Protein AF-A0A2S6YM17-F1 (afdb_monomer_lite)

Sequence (141 aa):
MHEAKIDIKIADDLYQQSFAQAQRALAEITAENESGTPNQARLASLCQSFEHHREQYASHSEERNDGWARYNSNHQHFARAVLEEVKKLGQAQINLTCAIRTEAGMDTDASELRRRLEENFKRASHAIDETLRKFIPPNEG

Foldseek 3Di:
DVVLVVQLVVLVVQLVVLVVQLVVLVVVLVVQVVVVPHDPVVNVVSVVSNVVSVVRNVVSVVSNVVSLVVVLVVVLVVLVVVLVVVLVVQLVVLVVVCVVCVVVVHDDDSVVSNVVSVVVSVVSVVVSVVVSVVSDPPPPD

Organism: NCBI:txid56448

Structure (mmCIF, N/CA/C/O backbone):
data_AF-A0A2S6YM17-F1
#
_entry.id   AF-A0A2S6YM17-F1
#
loop_
_atom_site.group_PDB
_atom_site.id
_atom_site.type_symbol
_atom_site.label_atom_id
_atom_site.label_alt_id
_atom_site.label_comp_id
_atom_site.label_asym_id
_atom_site.label_entity_id
_atom_site.label_seq_id
_atom_site.pdbx_PDB_ins_code
_atom_site.Cartn_x
_atom_site.Cartn_y
_atom_site.Cartn_z
_atom_site.occupancy
_atom_site.B_iso_or_equiv
_atom_site.auth_seq_id
_atom_site.auth_comp_id
_atom_site.auth_asym_id
_atom_site.auth_atom_id
_atom_site.pdbx_PDB_model_num
ATOM 1 N N . MET A 1 1 ? -2.710 -7.498 -6.357 1.00 75.56 1 MET A N 1
ATOM 2 C CA . MET A 1 1 ? -2.857 -6.043 -6.074 1.00 75.56 1 MET A CA 1
ATOM 3 C C . MET A 1 1 ? -4.313 -5.603 -5.964 1.00 75.56 1 MET A C 1
ATOM 5 O O . MET A 1 1 ? -4.620 -4.896 -5.017 1.00 75.56 1 MET A O 1
ATOM 9 N N . HIS A 1 2 ? -5.194 -5.978 -6.902 1.00 80.19 2 HIS A N 1
ATOM 10 C CA . HIS A 1 2 ? -6.616 -5.610 -6.827 1.00 80.19 2 HIS A CA 1
ATOM 11 C C . HIS A 1 2 ? -7.336 -6.309 -5.661 1.00 80.19 2 HIS A C 1
ATOM 13 O O . HIS A 1 2 ? -8.049 -5.654 -4.915 1.00 80.19 2 HIS A O 1
ATOM 19 N N . GLU A 1 3 ? -7.040 -7.592 -5.438 1.00 84.88 3 GLU A N 1
ATOM 20 C CA . GLU A 1 3 ? -7.537 -8.384 -4.299 1.00 84.88 3 GLU A CA 1
ATOM 21 C C . GLU A 1 3 ? -7.206 -7.731 -2.952 1.00 84.88 3 GLU A C 1
ATOM 23 O O . GLU A 1 3 ? -8.109 -7.421 -2.193 1.00 84.88 3 GLU A O 1
ATOM 28 N N . ALA A 1 4 ? -5.941 -7.363 -2.718 1.00 87.88 4 ALA A N 1
ATOM 29 C CA . ALA A 1 4 ? -5.550 -6.680 -1.482 1.00 87.88 4 ALA A CA 1
ATOM 30 C C . ALA A 1 4 ? -6.326 -5.368 -1.239 1.00 87.88 4 ALA A C 1
ATOM 32 O O . ALA A 1 4 ? -6.615 -5.043 -0.096 1.00 87.88 4 ALA A O 1
ATOM 33 N N . LYS A 1 5 ? -6.702 -4.618 -2.288 1.00 90.38 5 LYS A N 1
ATOM 34 C CA . LYS A 1 5 ? -7.554 -3.423 -2.129 1.00 90.38 5 LYS A CA 1
ATOM 35 C C . LYS A 1 5 ? -8.988 -3.771 -1.739 1.00 90.38 5 LYS A C 1
ATOM 37 O O . LYS A 1 5 ? -9.605 -3.002 -1.009 1.00 90.38 5 LYS A O 1
ATOM 42 N N . ILE A 1 6 ? -9.515 -4.880 -2.254 1.00 93.62 6 ILE A N 1
ATOM 43 C CA . ILE A 1 6 ? -10.837 -5.384 -1.879 1.00 93.62 6 ILE A CA 1
ATOM 44 C C . ILE A 1 6 ? -10.808 -5.788 -0.404 1.00 93.62 6 ILE A C 1
ATOM 46 O O . ILE A 1 6 ? -11.642 -5.305 0.352 1.00 93.62 6 ILE A O 1
ATOM 50 N N . ASP A 1 7 ? -9.802 -6.557 0.016 1.00 92.12 7 ASP A N 1
ATOM 51 C CA . ASP A 1 7 ? -9.648 -6.997 1.407 1.00 92.12 7 ASP A CA 1
ATOM 52 C C . ASP A 1 7 ? -9.499 -5.811 2.370 1.00 92.12 7 ASP A C 1
ATOM 54 O O . ASP A 1 7 ? -10.191 -5.749 3.381 1.00 92.12 7 ASP A O 1
ATOM 58 N N . ILE A 1 8 ? -8.657 -4.824 2.027 1.00 92.12 8 ILE A N 1
ATOM 59 C CA . ILE A 1 8 ? -8.510 -3.576 2.798 1.00 92.12 8 ILE A CA 1
ATOM 60 C C . ILE A 1 8 ? -9.858 -2.873 2.948 1.00 92.12 8 ILE A C 1
ATOM 62 O O . ILE A 1 8 ? -10.189 -2.412 4.035 1.00 92.12 8 ILE A O 1
ATOM 66 N N . LYS A 1 9 ? -10.625 -2.765 1.857 1.00 95.56 9 LYS A N 1
ATOM 67 C CA . LYS A 1 9 ? -11.921 -2.088 1.878 1.00 95.56 9 LYS A CA 1
ATOM 68 C C . LYS A 1 9 ? -12.928 -2.839 2.746 1.00 95.56 9 LYS A C 1
ATOM 70 O O . LYS A 1 9 ? -13.630 -2.205 3.519 1.00 95.56 9 LYS A O 1
ATOM 75 N N . ILE A 1 10 ? -12.977 -4.165 2.637 1.00 96.12 10 ILE A N 1
ATOM 76 C CA . ILE A 1 10 ? -13.846 -5.001 3.471 1.00 96.12 10 ILE A CA 1
ATOM 77 C C . ILE A 1 10 ? -13.492 -4.809 4.950 1.00 96.12 10 ILE A C 1
ATOM 79 O O . ILE A 1 10 ? -14.383 -4.540 5.751 1.00 96.12 10 ILE A O 1
ATOM 83 N N . ALA A 1 11 ? -12.206 -4.883 5.302 1.00 94.88 11 ALA A N 1
ATOM 84 C CA . ALA A 1 11 ? -11.745 -4.674 6.672 1.00 94.88 11 ALA A CA 1
ATOM 85 C C . ALA A 1 11 ? -12.079 -3.262 7.183 1.00 94.88 11 ALA A C 1
ATOM 87 O O . ALA A 1 11 ? -12.512 -3.103 8.320 1.00 94.88 11 ALA A O 1
ATOM 88 N N . ASP A 1 12 ? -11.944 -2.232 6.344 1.00 96.75 12 ASP A N 1
ATOM 89 C CA . ASP A 1 12 ? -12.307 -0.863 6.718 1.00 96.75 12 ASP A CA 1
ATOM 90 C C . ASP A 1 12 ? -13.824 -0.695 6.918 1.00 96.75 12 ASP A C 1
ATOM 92 O O . ASP A 1 12 ? -14.250 -0.143 7.931 1.00 96.75 12 ASP A O 1
ATOM 96 N N . ASP A 1 13 ? -14.654 -1.245 6.027 1.00 97.81 13 ASP A N 1
ATOM 97 C CA . ASP A 1 13 ? -16.115 -1.213 6.161 1.00 97.81 13 ASP A CA 1
ATOM 98 C C . ASP A 1 13 ? -16.568 -1.926 7.454 1.00 97.81 13 ASP A C 1
ATOM 100 O O . ASP A 1 13 ? -17.421 -1.414 8.188 1.00 97.81 13 ASP A O 1
ATOM 104 N N . LEU A 1 14 ? -15.974 -3.082 7.772 1.00 97.12 14 LEU A N 1
ATOM 105 C CA . LEU A 1 14 ? -16.250 -3.837 9.000 1.00 97.12 14 LEU A CA 1
ATOM 106 C C . LEU A 1 14 ? -15.743 -3.119 10.259 1.00 97.12 14 LEU A C 1
ATOM 108 O O . LEU A 1 14 ? -16.434 -3.108 11.284 1.00 97.12 14 LEU A O 1
ATOM 112 N N . TYR A 1 15 ? -14.579 -2.468 10.179 1.00 97.62 15 TYR A N 1
ATOM 113 C CA . TYR A 1 15 ? -14.057 -1.603 11.235 1.00 97.62 15 TYR A CA 1
ATOM 114 C C . TYR A 1 15 ? -15.049 -0.484 11.558 1.00 97.62 15 TYR A C 1
ATOM 116 O O . TYR A 1 15 ? -15.437 -0.328 12.716 1.00 97.62 15 TYR A O 1
ATOM 124 N N . GLN A 1 16 ? -15.503 0.262 10.544 1.00 97.44 16 GLN A N 1
ATOM 125 C CA . GLN A 1 16 ? -16.428 1.384 10.736 1.00 97.44 16 GLN A CA 1
ATOM 126 C C . GLN A 1 16 ? -17.753 0.921 11.347 1.00 97.44 16 GLN A C 1
ATOM 128 O O . GLN A 1 16 ? -18.285 1.569 12.251 1.00 97.44 16 GLN A O 1
ATOM 133 N N . GLN A 1 17 ? -18.273 -0.222 10.893 1.00 97.94 17 GLN A N 1
ATOM 134 C CA . GLN A 1 17 ? -19.494 -0.805 11.446 1.00 97.94 17 GLN A CA 1
ATOM 135 C C . GLN A 1 17 ? -19.322 -1.174 12.922 1.00 97.94 17 GLN A C 1
ATOM 137 O O . GLN A 1 17 ? -20.112 -0.729 13.756 1.00 97.94 17 GLN A O 1
ATOM 142 N N . SER A 1 18 ? -18.283 -1.938 13.263 1.00 96.56 18 SER A N 1
ATOM 143 C CA . SER A 1 18 ? -18.031 -2.382 14.640 1.00 96.56 18 SER A CA 1
ATOM 144 C C . SER A 1 18 ? -17.715 -1.213 15.575 1.00 96.56 18 SER A C 1
ATOM 146 O O . SER A 1 18 ? -18.225 -1.159 16.693 1.00 96.56 18 SER A O 1
ATOM 148 N N . PHE A 1 19 ? -16.961 -0.221 15.103 1.00 97.38 19 PHE A N 1
ATOM 149 C CA . PHE A 1 19 ? -16.681 1.003 15.847 1.00 97.38 19 PHE A CA 1
ATOM 150 C C . PHE A 1 19 ? -17.958 1.801 16.142 1.00 97.38 19 PHE A C 1
ATOM 152 O O . PHE A 1 19 ? -18.184 2.206 17.283 1.00 97.38 19 PHE A O 1
ATOM 159 N N . ALA A 1 20 ? -18.844 1.963 15.154 1.00 98.00 20 ALA A N 1
ATOM 160 C CA . ALA A 1 20 ? -20.123 2.639 15.353 1.00 98.00 20 ALA A CA 1
ATOM 161 C C . ALA A 1 20 ? -21.017 1.907 16.371 1.00 98.00 20 ALA A C 1
ATOM 163 O O . ALA A 1 20 ? -21.683 2.556 17.179 1.00 98.00 20 ALA A O 1
ATOM 164 N N . GLN A 1 21 ? -21.029 0.569 16.374 1.00 97.56 21 GLN A N 1
ATOM 165 C CA . GLN A 1 21 ? -21.782 -0.195 17.377 1.00 97.56 21 GLN A CA 1
ATOM 166 C C . GLN A 1 21 ? -21.167 -0.080 18.776 1.00 97.56 21 GLN A C 1
ATOM 168 O O . GLN A 1 21 ? -21.904 0.099 19.744 1.00 97.56 21 GLN A O 1
ATOM 173 N N . ALA A 1 22 ? -19.836 -0.101 18.894 1.00 97.56 22 ALA A N 1
ATOM 174 C CA . ALA A 1 22 ? -19.159 0.132 20.168 1.00 97.56 22 ALA A CA 1
ATOM 175 C C . ALA A 1 22 ? -19.488 1.524 20.736 1.00 97.56 22 ALA A C 1
ATOM 177 O O . ALA A 1 22 ? -19.802 1.647 21.918 1.00 97.56 22 ALA A O 1
ATOM 178 N N . GLN A 1 23 ? -19.499 2.566 19.897 1.00 98.06 23 GLN A N 1
ATOM 179 C CA . GLN A 1 23 ? -19.902 3.914 20.315 1.00 98.06 23 GLN A CA 1
ATOM 180 C C . GLN A 1 23 ? -21.357 3.976 20.787 1.00 98.06 23 GLN A C 1
ATOM 182 O O . GLN A 1 23 ? -21.646 4.630 21.788 1.00 98.06 23 GLN A O 1
ATOM 187 N N . ARG A 1 24 ? -22.274 3.283 20.101 1.00 97.75 24 ARG A N 1
ATOM 188 C CA . ARG A 1 24 ? -23.680 3.195 20.529 1.00 97.75 24 ARG A CA 1
ATOM 189 C C . ARG A 1 24 ? -23.816 2.504 21.880 1.00 97.75 24 ARG A C 1
ATOM 191 O O . ARG A 1 24 ? -24.491 3.034 22.754 1.00 97.75 24 ARG A O 1
ATOM 198 N N . ALA A 1 25 ? -23.155 1.361 22.065 1.00 97.31 25 ALA A N 1
ATOM 199 C CA . ALA A 1 25 ? -23.166 0.648 23.339 1.00 97.31 25 ALA A CA 1
ATOM 200 C C . ALA A 1 25 ? -22.602 1.524 24.467 1.00 97.31 25 ALA A C 1
ATOM 202 O O . ALA A 1 25 ? -23.206 1.608 25.531 1.00 97.31 25 ALA A O 1
ATOM 203 N N . LEU A 1 26 ? -21.503 2.241 24.215 1.00 97.31 26 LEU A N 1
ATOM 204 C CA . LEU A 1 26 ? -20.916 3.166 25.184 1.00 97.31 26 LEU A CA 1
ATOM 205 C C . LEU A 1 26 ? -21.877 4.304 25.561 1.00 97.31 26 LEU A C 1
ATOM 207 O O . LEU A 1 26 ? -22.017 4.606 26.741 1.00 97.31 26 LEU A O 1
ATOM 211 N N . ALA A 1 27 ? -22.569 4.900 24.586 1.00 97.94 27 ALA A N 1
ATOM 212 C CA . ALA A 1 27 ? -23.555 5.947 24.847 1.00 97.94 27 ALA A CA 1
ATOM 213 C C . ALA A 1 27 ? -24.719 5.445 25.722 1.00 97.94 27 ALA A C 1
ATOM 215 O O . ALA A 1 27 ? -25.137 6.138 26.647 1.00 97.94 27 ALA A O 1
ATOM 216 N N . GLU A 1 28 ? -25.203 4.225 25.477 1.00 97.31 28 GLU A N 1
ATOM 217 C CA . GLU A 1 28 ? -26.241 3.587 26.297 1.00 97.31 28 GLU A CA 1
ATOM 218 C C . GLU A 1 28 ? -25.745 3.255 27.713 1.00 97.31 28 GLU A C 1
ATOM 220 O O . GLU A 1 28 ? -26.478 3.456 28.678 1.00 97.31 28 GLU A O 1
ATOM 225 N N . ILE A 1 29 ? -24.494 2.797 27.864 1.00 96.56 29 ILE A N 1
ATOM 226 C CA . ILE A 1 29 ? -23.867 2.580 29.182 1.00 96.56 29 ILE A CA 1
ATOM 227 C C . ILE A 1 29 ? -23.818 3.896 29.963 1.00 96.56 29 ILE A C 1
ATOM 229 O O . ILE A 1 29 ? -24.174 3.928 31.141 1.00 96.56 29 ILE A O 1
ATOM 233 N N . THR A 1 30 ? -23.399 4.985 29.315 1.00 97.00 30 THR A N 1
ATOM 234 C CA . THR A 1 30 ? -23.372 6.319 29.922 1.00 97.00 30 THR A CA 1
ATOM 235 C C . THR A 1 30 ? -24.771 6.760 30.347 1.00 97.00 30 THR A C 1
ATOM 237 O O . THR A 1 30 ? -24.955 7.127 31.505 1.00 97.00 30 THR A O 1
ATOM 240 N N . ALA A 1 31 ? -25.772 6.636 29.471 1.00 96.19 31 ALA A N 1
ATOM 241 C CA . ALA A 1 31 ? -27.153 7.002 29.783 1.00 96.19 31 ALA A CA 1
ATOM 242 C C . ALA A 1 31 ? -27.738 6.184 30.951 1.00 96.19 31 ALA A C 1
ATOM 244 O O . ALA A 1 31 ? -28.409 6.732 31.826 1.00 96.19 31 ALA A O 1
ATOM 245 N N . GLU A 1 32 ? -27.466 4.877 31.001 1.00 95.44 32 GLU A N 1
ATOM 246 C CA . GLU A 1 32 ? -27.932 4.006 32.084 1.00 95.44 32 GLU A CA 1
ATOM 247 C C . GLU A 1 32 ? -27.268 4.370 33.422 1.00 95.44 32 GLU A C 1
ATOM 249 O O . GLU A 1 32 ? -27.942 4.416 34.453 1.00 95.44 32 GLU A O 1
ATOM 254 N N . ASN A 1 33 ? -25.973 4.702 33.414 1.00 93.69 33 ASN A N 1
ATOM 255 C CA . ASN A 1 33 ? -25.258 5.174 34.602 1.00 93.69 33 ASN A CA 1
ATOM 256 C C . ASN A 1 33 ? -25.769 6.539 35.092 1.00 93.69 33 ASN A C 1
ATOM 258 O O . ASN A 1 33 ? -25.860 6.770 36.298 1.00 93.69 33 ASN A O 1
ATOM 262 N N . GLU A 1 34 ? -26.135 7.432 34.172 1.00 95.56 34 GLU A N 1
ATOM 263 C CA . GLU A 1 34 ? -26.659 8.770 34.476 1.00 95.56 34 GLU A CA 1
ATOM 264 C C . GLU A 1 34 ? -28.130 8.763 34.932 1.00 95.56 34 GLU A C 1
ATOM 266 O O . GLU A 1 34 ? -28.602 9.742 35.509 1.00 95.56 34 GLU A O 1
ATOM 271 N N . SER A 1 35 ? -28.853 7.653 34.750 1.00 93.25 35 SER A N 1
ATOM 272 C CA . SER A 1 35 ? -30.278 7.521 35.100 1.00 93.25 35 SER A CA 1
ATOM 273 C C . SER A 1 35 ? -30.592 7.615 36.603 1.00 93.25 35 SER A C 1
ATOM 275 O O . SER A 1 35 ? -31.758 7.696 36.993 1.00 93.25 35 SER A O 1
ATOM 277 N N . GLY A 1 36 ? -29.578 7.542 37.471 1.00 89.50 36 GLY A N 1
ATOM 278 C CA . GLY A 1 36 ? -29.729 7.554 38.930 1.00 89.50 36 GLY A CA 1
ATOM 279 C C . GLY A 1 36 ? -30.292 6.258 39.535 1.00 89.50 36 GLY A C 1
ATOM 280 O O . GLY A 1 36 ? -30.198 6.070 40.746 1.00 89.50 36 GLY A O 1
ATOM 281 N N . THR A 1 37 ? -30.818 5.338 38.716 1.00 91.94 37 THR A N 1
ATOM 282 C CA . THR A 1 37 ? -31.265 3.995 39.135 1.00 91.94 37 THR A CA 1
ATOM 283 C C . THR A 1 37 ? -30.835 2.924 38.121 1.00 91.94 37 THR A C 1
ATOM 285 O O . THR A 1 37 ? -31.680 2.345 37.440 1.00 91.94 37 THR A O 1
ATOM 288 N N . PRO A 1 38 ? -29.523 2.638 38.001 1.00 88.75 38 PRO A N 1
ATOM 289 C CA . PRO A 1 38 ? -29.013 1.778 36.938 1.00 88.75 38 PRO A CA 1
ATOM 290 C C . PRO A 1 38 ? -29.529 0.343 37.065 1.00 88.75 38 PRO A C 1
ATOM 292 O O . PRO A 1 38 ? -29.403 -0.295 38.119 1.00 88.75 38 PRO A O 1
ATOM 295 N N . ASN A 1 39 ? -30.052 -0.209 35.973 1.00 94.75 39 ASN A N 1
ATOM 296 C CA . ASN A 1 39 ? -30.390 -1.621 35.893 1.00 94.75 39 ASN A CA 1
ATOM 297 C C . ASN A 1 39 ? -29.123 -2.456 35.650 1.00 94.75 39 ASN A C 1
ATOM 299 O O . ASN A 1 39 ? -28.620 -2.551 34.530 1.00 94.75 39 ASN A O 1
ATOM 303 N N . GLN A 1 40 ? -28.645 -3.123 36.701 1.00 94.62 40 GLN A N 1
ATOM 304 C CA . GLN A 1 40 ? -27.414 -3.923 36.679 1.00 94.62 40 GLN A CA 1
ATOM 305 C C . GLN A 1 40 ? -27.405 -5.024 35.604 1.00 94.62 40 GLN A C 1
ATOM 307 O O . GLN A 1 40 ? -26.378 -5.262 34.972 1.00 94.62 40 GLN A O 1
ATOM 312 N N . ALA A 1 41 ? -28.543 -5.680 35.350 1.00 95.56 41 ALA A N 1
ATOM 313 C CA . ALA A 1 41 ? -28.624 -6.739 34.341 1.00 95.56 41 ALA A CA 1
ATOM 314 C C . ALA A 1 41 ? -28.500 -6.179 32.912 1.00 95.56 41 ALA A C 1
ATOM 316 O O . ALA A 1 41 ? -27.827 -6.767 32.058 1.00 95.56 41 ALA A O 1
ATOM 317 N N . ARG A 1 42 ? -29.109 -5.012 32.659 1.00 94.94 42 ARG A N 1
ATOM 318 C CA . ARG A 1 42 ? -28.966 -4.293 31.385 1.00 94.94 42 ARG A CA 1
ATOM 319 C C . ARG A 1 42 ? -27.538 -3.787 31.203 1.00 94.94 42 ARG A C 1
ATOM 321 O O . ARG A 1 42 ? -26.966 -3.998 30.138 1.00 94.94 42 ARG A O 1
ATOM 328 N N . LEU A 1 43 ? -26.956 -3.184 32.240 1.00 95.88 43 LEU A N 1
ATOM 329 C CA . LEU A 1 43 ? -25.585 -2.675 32.217 1.00 95.88 43 LEU A CA 1
ATOM 330 C C . LEU A 1 43 ? -24.581 -3.785 31.872 1.00 95.88 43 LEU A C 1
ATOM 332 O O . LEU A 1 43 ? -23.763 -3.607 30.976 1.00 95.88 43 LEU A O 1
ATOM 336 N N . ALA A 1 44 ? -24.693 -4.955 32.509 1.00 96.69 44 ALA A N 1
ATOM 337 C CA . ALA A 1 44 ? -23.830 -6.101 32.219 1.00 96.69 44 ALA A CA 1
ATOM 338 C C . ALA A 1 44 ? -23.919 -6.542 30.746 1.00 96.69 44 ALA A C 1
ATOM 340 O O . ALA A 1 44 ? -22.896 -6.777 30.103 1.00 96.69 44 ALA A O 1
ATOM 341 N N . SER A 1 45 ? -25.133 -6.587 30.189 1.00 96.81 45 SER A N 1
ATOM 342 C CA . SER A 1 45 ? -25.359 -6.948 28.781 1.00 96.81 45 SER A CA 1
ATOM 343 C C . SER A 1 45 ? -24.779 -5.905 27.813 1.00 96.81 45 SER A C 1
ATOM 345 O O . SER A 1 45 ? -24.214 -6.255 26.773 1.00 96.81 45 SER A O 1
ATOM 347 N N . LEU A 1 46 ? -24.887 -4.615 28.156 1.00 96.94 46 LEU A N 1
ATOM 348 C CA . LEU A 1 46 ? -24.304 -3.522 27.377 1.00 96.94 46 LEU A CA 1
ATOM 349 C C . LEU A 1 46 ? -22.772 -3.553 27.416 1.00 96.94 46 LEU A C 1
ATOM 351 O O . LEU A 1 46 ? -22.147 -3.410 26.367 1.00 96.94 46 LEU A O 1
ATOM 355 N N . CYS A 1 47 ? -22.167 -3.801 28.581 1.00 97.25 47 CYS A N 1
ATOM 356 C CA . CYS A 1 47 ? -20.717 -3.955 28.715 1.00 97.25 47 CYS A CA 1
ATOM 357 C C . CYS A 1 47 ? -20.193 -5.121 27.870 1.00 97.25 47 CYS A C 1
ATOM 359 O O . CYS A 1 47 ? -19.229 -4.946 27.131 1.00 97.25 47 CYS A O 1
ATOM 361 N N . GLN A 1 48 ? -20.866 -6.275 27.900 1.00 97.69 48 GLN A N 1
ATOM 362 C CA . GLN A 1 48 ? -20.493 -7.417 27.062 1.00 97.69 48 GLN A CA 1
ATOM 363 C C . GLN A 1 48 ? -20.591 -7.085 25.563 1.00 97.69 48 GLN A C 1
ATOM 365 O O . GLN A 1 48 ? -19.709 -7.443 24.785 1.00 97.69 48 GLN A O 1
ATOM 370 N N . SER A 1 49 ? -21.644 -6.372 25.153 1.00 97.38 49 SER A N 1
ATOM 371 C CA . SER A 1 49 ? -21.817 -5.941 23.759 1.00 97.38 49 SER A CA 1
ATOM 372 C C . SER A 1 49 ? -20.726 -4.954 23.335 1.00 97.38 49 SER A C 1
ATOM 374 O O . SER A 1 49 ? -20.179 -5.057 22.237 1.00 97.38 49 SER A O 1
ATOM 376 N N . PHE A 1 50 ? -20.378 -4.015 24.217 1.00 98.06 50 PHE A N 1
ATOM 377 C CA . PHE A 1 50 ? -19.285 -3.075 24.000 1.00 98.06 50 PHE A CA 1
ATOM 378 C C . PHE A 1 50 ? -17.944 -3.799 23.844 1.00 98.06 50 PHE A C 1
ATOM 380 O O . PHE A 1 50 ? -17.236 -3.544 22.873 1.00 98.06 50 PHE A O 1
ATOM 387 N N . GLU A 1 51 ? -17.609 -4.717 24.755 1.00 98.12 51 GLU A N 1
ATOM 388 C CA . GLU A 1 51 ? -16.371 -5.501 24.691 1.00 98.12 51 GLU A CA 1
ATOM 389 C C . GLU A 1 51 ? -16.285 -6.317 23.403 1.00 98.12 51 GLU A C 1
ATOM 391 O O . GLU A 1 51 ? -15.265 -6.262 22.717 1.00 98.12 51 GLU A O 1
ATOM 396 N N . HIS A 1 52 ? -17.378 -6.976 23.016 1.00 97.94 52 HIS A N 1
ATOM 397 C CA . HIS A 1 52 ? -17.446 -7.714 21.761 1.00 97.94 52 HIS A CA 1
ATOM 398 C C . HIS A 1 52 ? -17.153 -6.815 20.551 1.00 97.94 52 HIS A C 1
ATOM 400 O O . HIS A 1 52 ? -16.264 -7.112 19.755 1.00 97.94 52 HIS A O 1
ATOM 406 N N . HIS A 1 53 ? -17.850 -5.682 20.414 1.00 96.88 53 HIS A N 1
ATOM 407 C CA . HIS A 1 53 ? -17.614 -4.764 19.296 1.00 96.88 53 HIS A CA 1
ATOM 408 C C . HIS A 1 53 ? -16.225 -4.120 19.339 1.00 96.88 53 HIS A C 1
ATOM 410 O O . HIS A 1 53 ? -15.652 -3.847 18.283 1.00 96.88 53 HIS A O 1
ATOM 416 N N . ARG A 1 54 ? -15.665 -3.926 20.540 1.00 97.56 54 ARG A N 1
ATOM 417 C CA . ARG A 1 54 ? -14.296 -3.449 20.745 1.00 97.56 54 ARG A CA 1
ATOM 418 C C . ARG A 1 54 ? -13.260 -4.403 20.179 1.00 97.56 54 ARG A C 1
ATOM 420 O O . ARG A 1 54 ? -12.364 -3.971 19.458 1.00 97.56 54 ARG A O 1
ATOM 427 N N . GLU A 1 55 ? -13.392 -5.684 20.490 1.00 97.94 55 GLU A N 1
ATOM 428 C CA . GLU A 1 55 ? -12.514 -6.724 19.956 1.00 97.94 55 GLU A CA 1
ATOM 429 C C . GLU A 1 55 ? -12.636 -6.825 18.433 1.00 97.94 55 GLU A C 1
ATOM 431 O O . GLU A 1 55 ? -11.622 -6.887 17.740 1.00 97.94 55 GLU A O 1
ATOM 436 N N . GLN A 1 56 ? -13.860 -6.751 17.900 1.00 96.81 56 GLN A N 1
ATOM 437 C CA . GLN A 1 56 ? -14.102 -6.803 16.456 1.00 96.81 56 GLN A CA 1
ATOM 438 C C . GLN A 1 56 ? -13.445 -5.633 15.715 1.00 96.81 56 GLN A C 1
ATOM 440 O O . GLN A 1 56 ? -12.706 -5.857 14.757 1.00 96.81 56 GLN A O 1
ATOM 445 N N . TYR A 1 57 ? -13.649 -4.380 16.147 1.00 95.62 57 TYR A N 1
ATOM 446 C CA . TYR A 1 57 ? -13.007 -3.261 15.448 1.00 95.62 57 TYR A CA 1
ATOM 447 C C . TYR A 1 57 ? -11.481 -3.268 15.628 1.00 95.62 57 TYR A C 1
ATOM 449 O O . TYR A 1 57 ? -10.769 -2.828 14.729 1.00 95.62 57 TYR A O 1
ATOM 457 N N . ALA A 1 58 ? -10.947 -3.765 16.750 1.00 96.12 58 ALA A N 1
ATOM 458 C CA . ALA A 1 58 ? -9.501 -3.916 16.912 1.00 96.12 58 ALA A CA 1
ATOM 459 C C . ALA A 1 58 ? -8.943 -4.926 15.895 1.00 96.12 58 ALA A C 1
ATOM 461 O O . ALA A 1 58 ? -8.016 -4.598 15.154 1.00 96.12 58 ALA A O 1
ATOM 462 N N . SER A 1 59 ? -9.584 -6.092 15.775 1.00 97.00 59 SER A N 1
ATOM 463 C CA . SER A 1 59 ? -9.214 -7.132 14.811 1.00 97.00 59 SER A CA 1
ATOM 464 C C . SER A 1 59 ? -9.289 -6.638 13.361 1.00 97.00 59 SER A C 1
ATOM 466 O O . SER A 1 59 ? -8.324 -6.783 12.615 1.00 97.00 59 SER A O 1
ATOM 468 N N . HIS A 1 60 ? -10.367 -5.958 12.962 1.00 95.62 60 HIS A N 1
ATOM 469 C CA . HIS A 1 60 ? -10.472 -5.413 11.603 1.00 95.62 60 HIS A CA 1
ATOM 470 C C . HIS A 1 60 ? -9.456 -4.297 11.319 1.00 95.62 60 HIS A C 1
ATOM 472 O O . HIS A 1 60 ? -9.015 -4.127 10.181 1.00 95.62 60 HIS A O 1
ATOM 478 N N . SER A 1 61 ? -9.043 -3.538 12.341 1.00 94.12 61 SER A N 1
ATOM 479 C CA . SER A 1 61 ? -7.956 -2.565 12.192 1.00 94.12 61 SER A CA 1
ATOM 480 C C . SER A 1 61 ? -6.619 -3.254 11.897 1.00 94.12 61 SER A C 1
ATOM 482 O O . SER A 1 61 ? -5.863 -2.766 11.054 1.00 94.12 61 SER A O 1
ATOM 484 N N . GLU A 1 62 ? -6.329 -4.379 12.554 1.00 95.38 62 GLU A N 1
ATOM 485 C CA . GLU A 1 62 ? -5.142 -5.198 12.272 1.00 95.38 62 GLU A CA 1
ATOM 486 C C . GLU A 1 62 ? -5.200 -5.790 10.858 1.00 95.38 62 GLU A C 1
ATOM 488 O O . GLU A 1 62 ? -4.265 -5.603 10.080 1.00 95.38 62 GLU A O 1
ATOM 493 N N . GLU A 1 63 ? -6.330 -6.387 10.465 1.00 93.94 63 GLU A N 1
ATOM 494 C CA . GLU A 1 63 ? -6.535 -6.927 9.112 1.00 93.94 63 GLU A CA 1
ATOM 495 C C . GLU A 1 63 ? -6.325 -5.864 8.024 1.00 93.94 63 GLU A C 1
ATOM 497 O O . GLU A 1 63 ? -5.713 -6.128 6.981 1.00 93.94 63 GLU A O 1
ATOM 502 N N . ARG A 1 64 ? -6.797 -4.635 8.267 1.00 92.12 64 ARG A N 1
ATOM 503 C CA . ARG A 1 64 ? -6.584 -3.497 7.367 1.00 92.12 64 ARG A CA 1
ATOM 504 C C . ARG A 1 64 ? -5.100 -3.143 7.261 1.00 92.12 64 ARG A C 1
ATOM 506 O O . ARG A 1 64 ? -4.612 -2.909 6.152 1.00 92.12 64 ARG A O 1
ATOM 513 N N . ASN A 1 65 ? -4.385 -3.104 8.384 1.00 91.50 65 ASN A N 1
ATOM 514 C CA . ASN A 1 65 ? -2.952 -2.807 8.415 1.00 91.50 65 ASN A CA 1
ATOM 515 C C . ASN A 1 65 ? -2.146 -3.879 7.664 1.00 91.50 65 ASN A C 1
ATOM 517 O O . ASN A 1 65 ? -1.320 -3.545 6.810 1.00 91.50 65 ASN A O 1
ATOM 521 N N . ASP A 1 66 ? -2.459 -5.155 7.883 1.00 91.94 66 ASP A 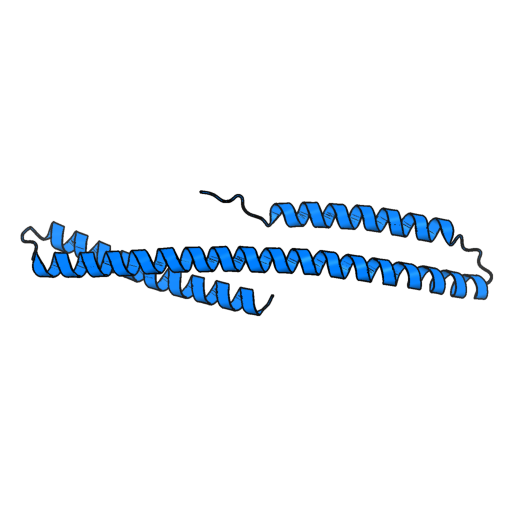N 1
ATOM 522 C CA . ASP A 1 66 ? -1.857 -6.282 7.166 1.00 91.94 66 ASP A CA 1
ATOM 523 C C . ASP A 1 66 ? -2.183 -6.250 5.668 1.00 91.94 66 ASP A C 1
ATOM 525 O O . ASP A 1 66 ? -1.339 -6.536 4.810 1.00 91.94 66 ASP A O 1
ATOM 529 N N . GLY A 1 67 ? -3.412 -5.865 5.319 1.00 91.25 67 GLY A N 1
ATOM 530 C CA . GLY A 1 67 ? -3.824 -5.591 3.947 1.00 91.25 67 GLY A CA 1
ATOM 531 C C . GLY A 1 67 ? -2.927 -4.546 3.280 1.00 91.25 67 GLY A C 1
ATOM 532 O O . GLY A 1 67 ? -2.391 -4.798 2.195 1.00 91.25 67 GLY A O 1
ATOM 533 N N . TRP A 1 68 ? -2.701 -3.408 3.941 1.00 90.25 68 TRP A N 1
ATOM 534 C CA . TRP A 1 68 ? -1.817 -2.349 3.446 1.00 90.25 68 TRP A CA 1
ATOM 535 C C . TRP A 1 68 ? -0.360 -2.792 3.336 1.00 90.25 68 TRP A C 1
ATOM 537 O O . TRP A 1 68 ? 0.278 -2.515 2.318 1.00 90.25 68 TRP A O 1
ATOM 547 N N . ALA A 1 69 ? 0.156 -3.533 4.317 1.00 89.62 69 ALA A N 1
ATOM 548 C CA . ALA A 1 69 ? 1.507 -4.085 4.268 1.00 89.62 69 ALA A CA 1
ATOM 549 C C . ALA A 1 69 ? 1.698 -4.995 3.041 1.00 89.62 69 ALA A C 1
ATOM 551 O O . ALA A 1 69 ? 2.646 -4.820 2.265 1.00 89.62 69 ALA A O 1
ATOM 552 N N . ARG A 1 70 ? 0.749 -5.909 2.793 1.00 90.25 70 ARG A N 1
ATOM 553 C CA . ARG A 1 70 ? 0.749 -6.789 1.610 1.00 90.25 70 ARG A CA 1
ATOM 554 C C . ARG A 1 70 ? 0.603 -6.007 0.308 1.00 90.25 70 ARG A C 1
ATOM 556 O O . ARG A 1 70 ? 1.292 -6.304 -0.669 1.00 90.25 70 ARG A O 1
ATOM 563 N N . TYR A 1 71 ? -0.287 -5.017 0.261 1.00 89.62 71 TYR A N 1
ATOM 564 C CA . TYR A 1 71 ? -0.469 -4.175 -0.922 1.00 89.62 71 TYR A CA 1
ATOM 565 C C . TYR A 1 71 ? 0.823 -3.430 -1.277 1.00 89.62 71 TYR A C 1
ATOM 567 O O . TYR A 1 71 ? 1.268 -3.489 -2.426 1.00 89.62 71 TYR A O 1
ATOM 575 N N . ASN A 1 72 ? 1.454 -2.798 -0.286 1.00 88.06 72 ASN A N 1
ATOM 576 C CA . ASN A 1 72 ? 2.690 -2.045 -0.459 1.00 88.06 72 ASN A CA 1
ATOM 577 C C . ASN A 1 72 ? 3.838 -2.953 -0.906 1.00 88.06 72 ASN A C 1
ATOM 579 O O . ASN A 1 72 ? 4.495 -2.645 -1.899 1.00 88.06 72 ASN A O 1
ATOM 583 N N . SER A 1 73 ? 4.028 -4.105 -0.256 1.00 88.19 73 SER A N 1
ATOM 584 C CA . SER A 1 73 ? 5.028 -5.102 -0.663 1.00 8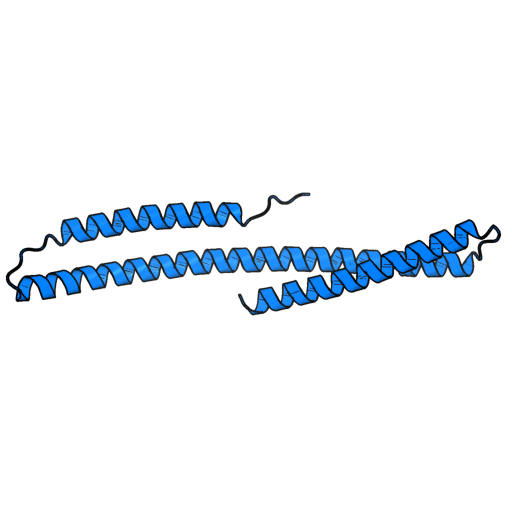8.19 73 SER A CA 1
ATOM 585 C C . SER A 1 73 ? 4.838 -5.540 -2.123 1.00 88.19 73 SER A C 1
ATOM 587 O O . SER A 1 73 ? 5.774 -5.481 -2.923 1.00 88.19 73 SER A O 1
ATOM 589 N N . ASN A 1 74 ? 3.609 -5.875 -2.523 1.00 90.31 74 ASN A N 1
ATOM 590 C CA . ASN A 1 74 ? 3.308 -6.250 -3.906 1.00 90.31 74 ASN A CA 1
ATOM 591 C C . ASN A 1 74 ? 3.604 -5.122 -4.904 1.00 90.31 74 ASN A C 1
ATOM 593 O O . ASN A 1 74 ? 4.091 -5.382 -6.005 1.00 90.31 74 ASN A O 1
ATOM 597 N N . HIS A 1 75 ? 3.326 -3.871 -4.533 1.00 88.25 75 HIS A N 1
ATOM 598 C CA . HIS A 1 75 ? 3.606 -2.717 -5.383 1.00 88.25 75 HIS A CA 1
ATOM 599 C C . HIS A 1 75 ? 5.114 -2.487 -5.554 1.00 88.25 75 HIS A C 1
ATOM 601 O O . HIS A 1 75 ? 5.570 -2.206 -6.662 1.00 88.25 75 HIS A O 1
ATOM 607 N N . GLN A 1 76 ? 5.899 -2.680 -4.488 1.00 88.69 76 GLN A N 1
ATOM 608 C CA . GLN A 1 76 ? 7.362 -2.627 -4.540 1.00 88.69 76 GLN A CA 1
ATOM 609 C C . GLN A 1 76 ? 7.929 -3.690 -5.487 1.00 88.69 76 GLN A C 1
ATOM 611 O O . GLN A 1 76 ? 8.751 -3.379 -6.352 1.00 88.69 76 GLN A O 1
ATOM 616 N N . HIS A 1 77 ? 7.463 -4.935 -5.359 1.00 90.19 77 HIS A N 1
ATOM 617 C CA . HIS A 1 77 ? 7.882 -6.027 -6.236 1.00 90.19 77 HIS A CA 1
ATOM 618 C C . HIS A 1 77 ? 7.526 -5.756 -7.696 1.00 90.19 77 HIS A C 1
ATOM 620 O O . HIS A 1 77 ? 8.373 -5.921 -8.574 1.00 90.19 77 HIS A O 1
ATOM 626 N N . PHE A 1 78 ? 6.306 -5.286 -7.954 1.00 91.56 78 PHE A N 1
ATOM 627 C CA . PHE A 1 78 ? 5.868 -4.935 -9.299 1.00 91.56 78 PHE A CA 1
ATOM 628 C C . PHE A 1 78 ? 6.715 -3.813 -9.908 1.00 91.56 78 PHE A C 1
ATOM 630 O O . PHE A 1 78 ? 7.199 -3.962 -11.027 1.00 91.56 78 PHE A O 1
ATOM 637 N N . ALA A 1 79 ? 6.951 -2.721 -9.174 1.00 91.12 79 ALA A N 1
ATOM 638 C CA . ALA A 1 79 ? 7.747 -1.595 -9.661 1.00 91.12 79 ALA A CA 1
ATOM 639 C C . ALA A 1 79 ? 9.171 -2.024 -10.053 1.00 91.12 79 ALA A C 1
ATOM 641 O O . ALA A 1 79 ? 9.664 -1.642 -11.114 1.00 91.12 79 ALA A O 1
ATOM 642 N N . ARG A 1 80 ? 9.809 -2.869 -9.233 1.00 90.56 80 ARG A N 1
ATOM 643 C CA . ARG A 1 80 ? 11.139 -3.422 -9.530 1.00 90.56 80 ARG A CA 1
ATOM 644 C C . ARG A 1 80 ? 11.123 -4.343 -10.748 1.00 90.56 80 ARG A C 1
ATOM 646 O O . ARG A 1 80 ? 11.982 -4.210 -11.611 1.00 90.56 80 ARG A O 1
ATOM 653 N N . ALA A 1 81 ? 10.132 -5.228 -10.849 1.00 93.75 81 ALA A N 1
ATOM 654 C CA . ALA A 1 81 ? 9.997 -6.123 -11.996 1.00 93.75 81 ALA A CA 1
ATOM 655 C C . ALA A 1 81 ? 9.802 -5.347 -13.309 1.00 93.75 81 ALA A C 1
ATOM 657 O O . ALA A 1 81 ? 10.466 -5.634 -14.301 1.00 93.75 81 ALA A O 1
ATOM 658 N N . VAL A 1 82 ? 8.946 -4.320 -13.307 1.00 94.62 82 VAL A N 1
ATOM 659 C CA . VAL A 1 82 ? 8.739 -3.453 -14.476 1.00 94.62 82 VAL A CA 1
ATOM 660 C C . VAL A 1 82 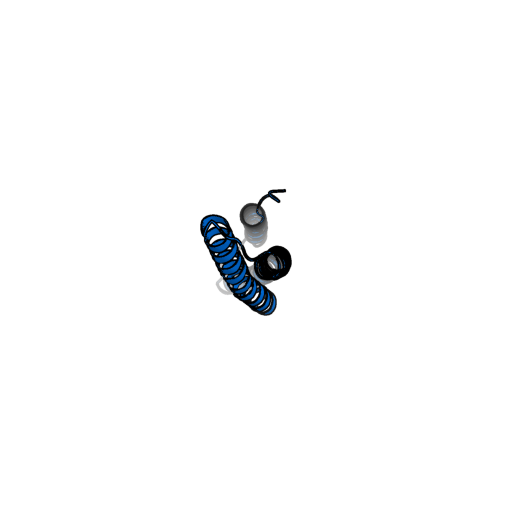? 10.027 -2.730 -14.857 1.00 94.62 82 VAL A C 1
ATOM 662 O O . VAL A 1 82 ? 10.356 -2.660 -16.039 1.00 94.62 82 VAL A O 1
ATOM 665 N N . LEU A 1 83 ? 10.775 -2.212 -13.879 1.00 92.88 83 LEU A N 1
ATOM 666 C CA . LEU A 1 83 ? 12.027 -1.512 -14.145 1.00 92.88 83 LEU A CA 1
ATOM 667 C C . LEU A 1 83 ? 13.051 -2.428 -14.843 1.00 92.88 83 LEU A C 1
ATOM 669 O O . LEU A 1 83 ? 13.669 -2.014 -15.826 1.00 92.88 83 LEU A O 1
ATOM 673 N N . GLU A 1 84 ? 13.184 -3.679 -14.396 1.00 92.69 84 GLU A N 1
ATOM 674 C CA . GLU A 1 84 ? 14.042 -4.680 -15.045 1.00 92.69 84 GLU A CA 1
ATOM 675 C C . GLU A 1 84 ? 13.620 -4.970 -16.493 1.00 92.69 84 GLU A C 1
ATOM 677 O O . GLU A 1 84 ? 14.462 -5.020 -17.393 1.00 92.69 84 GLU A O 1
ATOM 682 N N . GLU A 1 85 ? 12.319 -5.097 -16.762 1.00 95.50 85 GLU A N 1
ATOM 683 C CA . GLU A 1 85 ? 11.823 -5.284 -18.132 1.00 95.50 85 GLU A CA 1
ATOM 684 C C . GLU A 1 85 ? 12.088 -4.057 -19.017 1.00 95.50 85 GLU A C 1
ATOM 686 O O . GLU A 1 85 ? 12.513 -4.195 -20.167 1.00 95.50 85 GLU A O 1
ATOM 691 N N . VAL A 1 86 ? 11.944 -2.844 -18.474 1.00 93.94 86 VAL A N 1
ATOM 692 C CA . VAL A 1 86 ? 12.299 -1.601 -19.179 1.00 93.94 86 VAL A CA 1
ATOM 693 C C . VAL A 1 86 ? 13.791 -1.564 -19.520 1.00 93.94 86 VAL A C 1
ATOM 695 O O . VAL A 1 86 ? 14.150 -1.134 -20.618 1.00 93.94 86 VAL A O 1
ATOM 698 N N . LYS A 1 87 ? 14.675 -2.059 -18.641 1.00 93.25 87 LYS A N 1
ATOM 699 C CA . LYS A 1 87 ? 16.117 -2.156 -18.930 1.00 93.25 87 LYS A CA 1
ATOM 700 C C . LYS A 1 87 ? 16.392 -3.063 -20.125 1.00 93.25 87 LYS A C 1
ATOM 702 O O . LYS A 1 87 ? 17.137 -2.681 -21.031 1.00 93.25 87 LYS A O 1
ATOM 707 N N . LYS A 1 88 ? 15.771 -4.246 -20.148 1.00 94.06 88 LYS A N 1
ATOM 708 C CA . LYS A 1 88 ? 15.900 -5.206 -21.256 1.00 94.06 88 LYS A CA 1
ATOM 709 C C . LYS A 1 88 ? 15.399 -4.606 -22.568 1.00 94.06 88 LYS A C 1
ATOM 711 O O . LYS A 1 88 ? 16.096 -4.681 -23.581 1.00 94.06 88 LYS A O 1
ATOM 716 N N . LEU A 1 89 ? 14.234 -3.954 -22.539 1.00 95.50 89 LEU A N 1
ATOM 717 C CA . LEU A 1 89 ? 13.669 -3.275 -23.703 1.00 95.50 89 LEU A CA 1
ATOM 718 C C . LEU A 1 89 ? 14.585 -2.153 -24.205 1.00 95.50 89 LEU A C 1
ATOM 720 O O . LEU A 1 89 ? 14.846 -2.067 -25.404 1.00 95.50 89 LEU A O 1
ATOM 724 N N . GLY A 1 90 ? 15.133 -1.341 -23.298 1.00 93.69 90 GLY A N 1
ATOM 725 C CA . GLY A 1 90 ? 16.086 -0.285 -23.636 1.00 93.69 90 GLY A CA 1
ATOM 726 C C . GLY A 1 90 ? 17.315 -0.825 -24.370 1.00 93.69 90 GLY A C 1
ATOM 727 O O . GLY A 1 90 ? 17.754 -0.239 -25.359 1.00 93.69 90 GLY A O 1
ATOM 728 N N . GLN A 1 91 ? 17.833 -1.986 -23.961 1.00 93.31 91 GLN A N 1
ATOM 729 C CA . GLN A 1 91 ? 18.964 -2.615 -24.644 1.00 93.31 91 GLN A CA 1
ATOM 730 C C . GLN A 1 91 ? 18.611 -3.074 -26.068 1.00 93.31 91 GLN A C 1
ATOM 732 O O . GLN A 1 91 ? 19.415 -2.885 -26.986 1.00 93.31 91 GLN A O 1
ATOM 737 N N . ALA A 1 92 ? 17.418 -3.639 -26.270 1.00 94.31 92 ALA A N 1
ATOM 738 C CA . ALA A 1 92 ? 16.929 -4.005 -27.600 1.00 94.31 92 ALA A CA 1
ATOM 739 C C . ALA A 1 92 ? 16.718 -2.764 -28.486 1.00 94.31 92 ALA A C 1
ATOM 741 O O . ALA A 1 92 ? 17.100 -2.758 -29.658 1.00 94.31 92 ALA A O 1
ATOM 742 N N . GLN A 1 93 ? 16.190 -1.682 -27.911 1.00 95.06 93 GLN A N 1
ATOM 743 C CA . GLN A 1 93 ? 15.964 -0.420 -28.609 1.00 95.06 93 GLN A CA 1
ATOM 744 C C . GLN A 1 93 ? 17.269 0.248 -29.057 1.00 95.06 93 GLN A C 1
ATOM 746 O O . GLN A 1 93 ? 17.309 0.812 -30.151 1.00 95.06 93 GLN A O 1
ATOM 751 N N . ILE A 1 94 ? 18.348 0.156 -28.269 1.00 94.75 94 ILE A N 1
ATOM 752 C CA . ILE A 1 94 ? 19.677 0.626 -28.693 1.00 94.75 94 ILE A CA 1
ATOM 753 C C . ILE A 1 94 ? 20.121 -0.120 -29.951 1.00 94.75 94 ILE A C 1
ATOM 755 O O . ILE A 1 94 ? 20.514 0.519 -30.922 1.00 94.75 94 ILE A O 1
ATOM 759 N N . ASN A 1 95 ? 20.011 -1.452 -29.962 1.00 92.31 95 ASN A N 1
ATOM 760 C CA . ASN A 1 95 ? 20.422 -2.257 -31.115 1.00 92.31 95 ASN A CA 1
ATOM 761 C C . ASN A 1 95 ? 19.626 -1.879 -32.376 1.00 92.31 95 ASN A C 1
ATOM 763 O O . ASN A 1 95 ? 20.216 -1.675 -33.435 1.00 92.31 95 ASN A O 1
ATOM 767 N N . LEU A 1 96 ? 18.305 -1.718 -32.244 1.00 94.19 96 LEU A N 1
ATOM 768 C CA . LEU A 1 96 ? 17.438 -1.261 -33.332 1.00 94.19 96 LEU A CA 1
ATOM 769 C C . LEU A 1 96 ? 17.824 0.142 -33.823 1.00 94.19 96 LEU A C 1
ATOM 771 O O . LEU A 1 96 ? 17.912 0.380 -35.023 1.00 94.19 96 LEU A O 1
ATOM 775 N N . THR A 1 97 ? 18.089 1.068 -32.901 1.00 94.06 97 THR A N 1
ATOM 776 C CA . THR A 1 97 ? 18.462 2.452 -33.232 1.00 94.06 97 THR A CA 1
ATOM 777 C C . THR A 1 97 ? 19.792 2.507 -33.977 1.00 94.06 97 THR A C 1
ATOM 779 O O . THR A 1 97 ? 19.914 3.246 -34.951 1.00 94.06 97 THR A O 1
ATOM 782 N N . CYS A 1 98 ? 20.776 1.715 -33.547 1.00 93.06 98 CYS A N 1
ATOM 783 C CA . CYS A 1 98 ? 22.045 1.582 -34.253 1.00 93.06 98 CYS A CA 1
ATOM 784 C C . CYS A 1 98 ? 21.830 1.058 -35.676 1.00 93.06 98 CYS A C 1
ATOM 786 O O . CYS A 1 98 ? 22.338 1.672 -36.605 1.00 93.06 98 CYS A O 1
ATOM 788 N N . ALA A 1 99 ? 21.027 0.003 -35.857 1.00 92.88 99 ALA A N 1
ATOM 789 C CA . ALA A 1 99 ? 20.732 -0.548 -37.182 1.00 92.88 99 ALA A CA 1
ATOM 790 C C . ALA A 1 99 ? 20.089 0.493 -38.118 1.00 92.88 99 ALA A C 1
ATOM 792 O O . ALA A 1 99 ? 20.604 0.731 -39.208 1.00 92.88 99 ALA A O 1
ATOM 793 N N . ILE A 1 100 ? 19.042 1.189 -37.656 1.00 94.25 100 ILE A N 1
ATOM 794 C CA . ILE A 1 100 ? 18.356 2.242 -38.429 1.00 94.25 100 ILE A CA 1
ATOM 795 C C . ILE A 1 100 ? 19.330 3.355 -38.838 1.00 94.25 100 ILE A C 1
ATOM 797 O O . ILE A 1 100 ? 19.310 3.831 -39.972 1.00 94.25 100 ILE A O 1
ATOM 801 N N . ARG A 1 101 ? 20.190 3.799 -37.917 1.00 94.38 101 ARG A N 1
ATOM 802 C CA . ARG A 1 101 ? 21.139 4.883 -38.193 1.00 94.38 101 ARG A CA 1
ATOM 803 C C . ARG A 1 101 ? 22.241 4.451 -39.153 1.00 94.38 101 ARG A C 1
ATOM 805 O O . ARG A 1 101 ? 22.582 5.225 -40.041 1.00 94.38 101 ARG A O 1
ATOM 812 N N . THR A 1 102 ? 22.744 3.225 -39.021 1.00 93.69 102 THR A N 1
ATOM 813 C CA . THR A 1 102 ? 23.699 2.652 -39.975 1.00 93.69 102 THR A CA 1
ATOM 814 C C . THR A 1 102 ? 23.104 2.593 -41.382 1.00 93.69 102 THR A C 1
ATOM 816 O O . THR A 1 102 ? 23.765 3.020 -42.325 1.00 93.69 102 THR A 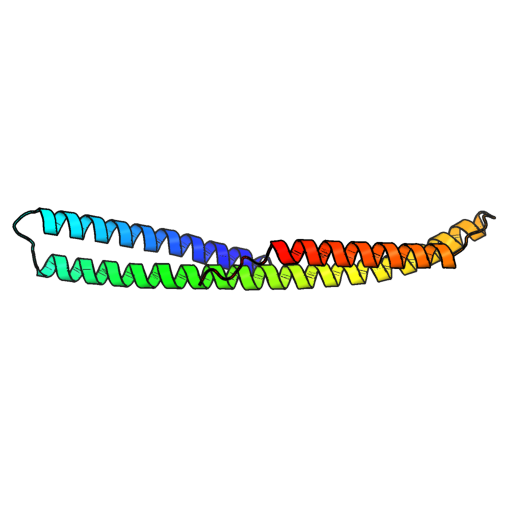O 1
ATOM 819 N N . GLU A 1 103 ? 21.852 2.153 -41.532 1.00 94.06 103 GLU A N 1
ATOM 820 C CA . GLU A 1 103 ? 21.152 2.164 -42.828 1.00 94.06 103 GLU A CA 1
ATOM 821 C C . GLU A 1 103 ? 20.979 3.582 -43.394 1.00 94.06 103 GLU A C 1
ATOM 823 O O . GLU A 1 103 ? 21.095 3.788 -44.600 1.00 94.06 103 GLU A O 1
ATOM 828 N N . ALA A 1 104 ? 20.774 4.580 -42.532 1.00 94.31 104 ALA A N 1
ATOM 829 C CA . ALA A 1 104 ? 20.685 5.987 -42.920 1.00 94.31 104 ALA A CA 1
ATOM 830 C C . ALA A 1 104 ? 22.048 6.653 -43.212 1.00 94.31 104 ALA A C 1
ATOM 832 O O . ALA A 1 104 ? 22.097 7.859 -43.460 1.00 94.31 104 ALA A O 1
ATOM 833 N N . GLY A 1 105 ? 23.162 5.912 -43.150 1.00 93.94 105 GLY A N 1
ATOM 834 C CA . GLY A 1 105 ? 24.512 6.459 -43.329 1.00 93.94 105 GLY A CA 1
ATOM 835 C C . GLY A 1 105 ? 24.971 7.365 -42.180 1.00 93.94 105 GLY A C 1
ATOM 836 O O . GLY A 1 105 ? 25.876 8.179 -42.355 1.00 93.94 105 GLY A O 1
ATOM 837 N N . MET A 1 106 ? 24.341 7.252 -41.008 1.00 93.62 106 MET A N 1
ATOM 838 C CA . MET A 1 106 ? 24.669 8.027 -39.815 1.00 93.62 106 MET A CA 1
ATOM 839 C C . MET A 1 106 ? 25.539 7.215 -38.859 1.00 93.62 106 MET A C 1
ATOM 841 O O . MET A 1 106 ? 25.203 6.089 -38.487 1.00 93.62 106 MET A O 1
ATOM 845 N N . ASP A 1 107 ? 26.605 7.836 -38.362 1.00 88.19 107 ASP A N 1
ATOM 846 C CA . ASP A 1 107 ? 27.405 7.236 -37.300 1.00 88.19 107 ASP A CA 1
ATOM 847 C C . ASP A 1 107 ? 26.627 7.195 -35.971 1.00 88.19 107 ASP A C 1
ATOM 849 O O . ASP A 1 107 ? 25.804 8.074 -35.662 1.00 88.19 107 ASP A O 1
ATOM 853 N N . THR A 1 108 ? 26.848 6.134 -35.197 1.00 89.06 108 THR A N 1
ATOM 854 C CA . THR A 1 108 ? 26.174 5.891 -33.918 1.00 89.06 108 THR A CA 1
ATOM 855 C C . THR A 1 108 ? 27.097 5.191 -32.943 1.00 89.06 108 THR A C 1
ATOM 857 O O . THR A 1 108 ? 27.414 4.013 -33.102 1.00 89.06 108 THR A O 1
ATOM 860 N N . ASP A 1 109 ? 27.419 5.877 -31.852 1.00 90.94 109 ASP A N 1
ATOM 861 C CA . ASP A 1 109 ? 28.146 5.271 -30.747 1.00 90.94 109 ASP A CA 1
ATOM 862 C C . ASP A 1 109 ? 27.196 4.463 -29.845 1.00 90.94 109 ASP A C 1
ATOM 864 O O . ASP A 1 109 ? 26.553 4.975 -28.922 1.00 90.94 109 ASP A O 1
ATOM 868 N N . ALA A 1 110 ? 27.106 3.161 -30.121 1.00 89.00 110 ALA A N 1
ATOM 869 C CA . ALA A 1 110 ? 26.335 2.222 -29.312 1.00 89.00 110 ALA A CA 1
ATOM 870 C C . ALA A 1 110 ? 26.830 2.148 -27.856 1.00 89.00 110 ALA A C 1
ATOM 872 O O . ALA A 1 110 ? 26.041 1.855 -26.953 1.00 89.00 110 ALA A O 1
ATOM 873 N N . SER A 1 111 ? 28.122 2.391 -27.615 1.00 90.56 111 SER A N 1
ATOM 874 C CA . SER A 1 111 ? 28.713 2.320 -26.278 1.00 90.56 111 SER A CA 1
ATOM 875 C C . SER A 1 111 ? 28.241 3.484 -25.407 1.00 90.56 111 SER A C 1
ATOM 877 O O . SER A 1 111 ? 27.805 3.265 -24.275 1.00 90.56 111 SER A O 1
ATOM 879 N N . GLU A 1 112 ? 28.182 4.688 -25.976 1.00 92.56 112 GLU A N 1
ATOM 880 C CA . GLU A 1 112 ? 27.646 5.875 -25.311 1.00 92.56 112 GLU A CA 1
ATOM 881 C C . GLU A 1 112 ? 26.146 5.732 -25.012 1.00 92.56 112 GLU A C 1
ATOM 883 O O . GLU A 1 112 ? 25.690 6.062 -23.914 1.00 92.56 112 GLU A O 1
ATOM 888 N N . LEU A 1 113 ? 25.361 5.176 -25.943 1.00 91.75 113 LEU A N 1
ATOM 889 C CA . LEU A 1 113 ? 23.937 4.907 -25.707 1.00 91.75 113 LEU A CA 1
ATOM 890 C C . LEU A 1 113 ? 23.716 3.897 -24.570 1.00 91.75 113 LEU A C 1
ATOM 892 O O . LEU A 1 113 ? 22.846 4.107 -23.721 1.00 91.75 113 LEU A O 1
ATOM 8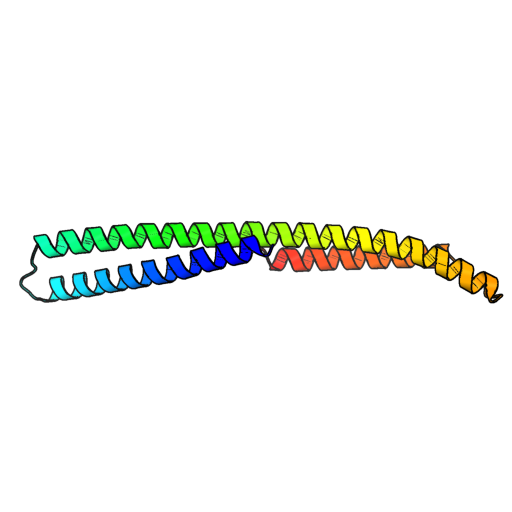96 N N . ARG A 1 114 ? 24.524 2.829 -24.509 1.00 92.25 114 ARG A N 1
ATOM 897 C CA . ARG A 1 114 ? 24.473 1.844 -23.413 1.00 92.25 114 ARG A CA 1
ATOM 898 C C . ARG A 1 114 ? 24.869 2.464 -22.076 1.00 92.25 114 ARG A C 1
ATOM 900 O O . ARG A 1 114 ? 24.189 2.229 -21.080 1.00 92.25 114 ARG A O 1
ATOM 907 N N . ARG A 1 115 ? 25.911 3.302 -22.052 1.00 95.19 115 ARG A N 1
ATOM 908 C CA . ARG A 1 115 ? 26.334 4.028 -20.844 1.00 95.19 115 ARG A CA 1
ATOM 909 C C . ARG A 1 115 ? 25.200 4.897 -20.295 1.00 95.19 115 ARG A C 1
ATOM 911 O O . ARG A 1 115 ? 24.886 4.817 -19.109 1.00 95.19 115 ARG A O 1
ATOM 918 N N . ARG A 1 116 ? 24.534 5.669 -21.162 1.00 93.38 116 ARG A N 1
ATOM 919 C CA . ARG A 1 116 ? 23.383 6.506 -20.779 1.00 93.38 116 ARG A CA 1
ATOM 920 C C . ARG A 1 116 ? 22.210 5.688 -20.257 1.00 93.38 116 ARG A C 1
ATOM 922 O O . ARG A 1 116 ? 21.574 6.103 -19.291 1.00 93.38 116 ARG A O 1
ATOM 929 N N . LEU A 1 117 ? 21.913 4.543 -20.875 1.00 92.38 117 LEU A N 1
ATOM 930 C CA . LEU A 1 117 ? 20.864 3.642 -20.395 1.00 92.38 117 LEU A CA 1
ATOM 931 C C . LEU A 1 117 ? 21.160 3.163 -18.969 1.00 92.38 117 LEU A C 1
ATOM 933 O O . LEU A 1 117 ? 20.273 3.213 -18.121 1.00 92.38 117 LEU A O 1
ATOM 937 N N . GLU A 1 118 ? 22.402 2.770 -18.684 1.00 93.56 118 GLU A N 1
ATOM 938 C CA . GLU A 1 118 ? 22.807 2.309 -17.353 1.00 93.56 118 GLU A CA 1
ATOM 939 C C . GLU A 1 118 ? 22.711 3.428 -16.302 1.00 93.56 118 GLU A C 1
ATOM 941 O O . GLU A 1 118 ? 22.217 3.215 -15.195 1.00 93.56 118 GLU A O 1
ATOM 946 N N . GLU A 1 119 ? 23.124 4.649 -16.646 1.00 95.00 119 GLU A N 1
ATOM 947 C CA . GLU A 1 119 ? 22.995 5.817 -15.764 1.00 95.00 119 GLU A CA 1
ATOM 948 C C . GLU A 1 119 ? 21.534 6.183 -15.499 1.00 95.00 119 GLU A C 1
ATOM 950 O O . GLU A 1 119 ? 21.145 6.436 -14.357 1.00 95.00 119 GLU A O 1
ATOM 955 N N . ASN A 1 120 ? 20.700 6.171 -16.539 1.00 92.56 120 ASN A N 1
ATOM 956 C CA . ASN A 1 120 ? 19.263 6.396 -16.413 1.00 92.56 120 ASN A CA 1
ATOM 957 C C . ASN A 1 120 ? 18.611 5.338 -15.528 1.00 92.56 120 ASN A C 1
ATOM 959 O O . ASN A 1 120 ? 17.815 5.683 -14.657 1.00 92.56 120 ASN A O 1
ATOM 963 N N . PHE A 1 121 ? 18.990 4.074 -15.707 1.00 93.88 121 PHE A N 1
ATOM 964 C CA . PHE A 1 121 ? 18.485 2.971 -14.906 1.00 93.88 121 PHE A CA 1
ATOM 965 C C . PHE A 1 121 ? 18.858 3.124 -13.428 1.00 93.88 121 PHE A C 1
ATOM 967 O O . PHE A 1 121 ? 17.993 3.008 -12.564 1.00 93.88 121 PHE A O 1
ATOM 974 N N . LYS A 1 122 ? 20.115 3.469 -13.122 1.00 93.38 122 LYS A N 1
ATOM 975 C CA . LYS A 1 122 ? 20.555 3.731 -11.741 1.00 93.38 122 LYS A CA 1
ATOM 976 C C . LYS A 1 122 ? 19.752 4.855 -11.089 1.00 93.38 122 LYS A C 1
ATOM 978 O O . LYS A 1 122 ? 19.303 4.705 -9.955 1.00 93.38 122 LYS A O 1
ATOM 983 N N . ARG A 1 123 ? 19.528 5.957 -11.814 1.00 94.19 123 ARG A N 1
ATOM 984 C CA . ARG A 1 123 ? 18.703 7.076 -11.326 1.00 94.19 123 ARG A CA 1
ATOM 985 C C . ARG A 1 123 ? 17.255 6.655 -11.084 1.00 94.19 123 ARG A C 1
ATOM 987 O O . ARG A 1 123 ? 16.698 6.991 -10.044 1.00 94.19 123 ARG A O 1
ATOM 994 N N . ALA A 1 124 ? 16.666 5.901 -12.009 1.00 91.00 124 ALA A N 1
ATOM 995 C CA . ALA A 1 124 ? 15.299 5.405 -11.886 1.00 91.00 124 ALA A CA 1
ATOM 996 C C . ALA A 1 124 ? 15.142 4.430 -10.708 1.00 91.00 124 ALA A C 1
ATOM 998 O O . ALA A 1 124 ? 14.199 4.565 -9.933 1.00 91.00 124 ALA A O 1
ATOM 999 N N . SER A 1 125 ? 16.089 3.505 -10.525 1.00 91.19 125 SER A N 1
ATOM 1000 C CA . SER A 1 125 ? 16.106 2.577 -9.388 1.00 91.19 125 SER A CA 1
ATOM 1001 C C . SER A 1 125 ? 16.168 3.325 -8.061 1.00 91.19 125 SER A C 1
ATOM 1003 O O . SER A 1 125 ? 15.370 3.052 -7.170 1.00 91.19 125 SER A O 1
ATOM 1005 N N . HIS A 1 126 ? 17.063 4.311 -7.945 1.00 92.25 126 HIS A N 1
ATOM 1006 C CA . HIS A 1 126 ? 17.175 5.129 -6.739 1.00 92.25 126 HIS A CA 1
ATOM 1007 C C . HIS A 1 126 ? 15.881 5.896 -6.444 1.00 92.25 126 HIS A C 1
ATOM 1009 O O . HIS A 1 126 ? 15.392 5.877 -5.318 1.00 92.25 126 HIS A O 1
ATOM 1015 N N . ALA A 1 127 ? 15.293 6.533 -7.460 1.00 90.00 127 ALA A N 1
ATOM 1016 C CA . ALA A 1 127 ? 14.040 7.267 -7.311 1.00 90.00 127 ALA A CA 1
ATOM 1017 C C . ALA A 1 127 ? 12.874 6.353 -6.896 1.00 90.00 127 ALA A C 1
ATOM 1019 O O . ALA A 1 127 ? 12.048 6.746 -6.071 1.00 90.00 127 ALA A O 1
ATOM 1020 N N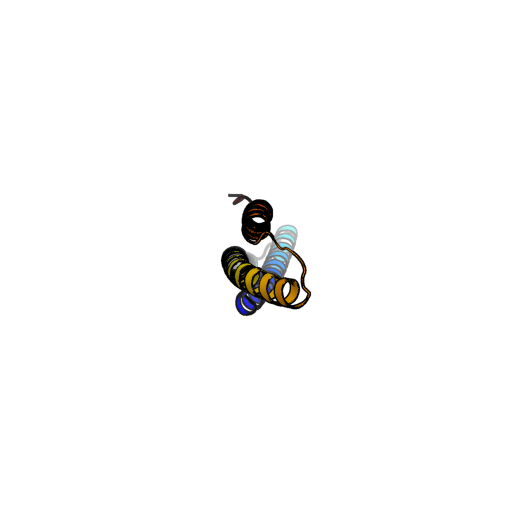 . ILE A 1 128 ? 12.810 5.131 -7.435 1.00 88.44 128 ILE A N 1
ATOM 1021 C CA . ILE A 1 128 ? 11.830 4.122 -7.022 1.00 88.44 128 ILE A CA 1
ATOM 1022 C C . ILE A 1 128 ? 12.057 3.736 -5.561 1.00 88.44 128 ILE A C 1
ATOM 1024 O O . ILE A 1 128 ? 11.113 3.801 -4.781 1.00 88.44 128 ILE A O 1
ATOM 1028 N N . ASP A 1 129 ? 13.282 3.411 -5.150 1.00 87.62 129 ASP A N 1
ATOM 1029 C CA . ASP A 1 129 ? 13.562 3.036 -3.760 1.00 87.62 129 ASP A CA 1
ATOM 1030 C C . ASP A 1 129 ? 13.249 4.174 -2.770 1.00 87.62 129 ASP A C 1
ATOM 1032 O O . ASP A 1 129 ? 12.650 3.932 -1.721 1.00 87.62 129 ASP A O 1
ATOM 1036 N N . GLU A 1 130 ? 13.576 5.427 -3.103 1.00 88.81 130 GLU A N 1
ATOM 1037 C CA . GLU A 1 130 ? 13.196 6.594 -2.294 1.00 88.81 130 GLU A CA 1
ATOM 1038 C C . GLU A 1 130 ? 11.682 6.766 -2.190 1.00 88.81 130 GLU A C 1
ATOM 1040 O O . GLU A 1 130 ? 11.155 7.065 -1.118 1.00 88.81 130 GLU A O 1
ATOM 1045 N N . THR A 1 131 ? 10.980 6.583 -3.305 1.00 85.31 131 THR A N 1
ATOM 1046 C CA . THR A 1 131 ? 9.523 6.695 -3.361 1.00 85.31 131 THR A CA 1
ATOM 1047 C C . THR A 1 131 ? 8.879 5.606 -2.508 1.00 85.31 131 THR A C 1
ATOM 1049 O O . THR A 1 131 ? 8.030 5.898 -1.672 1.00 85.31 131 THR A O 1
ATOM 1052 N N . LEU A 1 132 ? 9.338 4.361 -2.640 1.00 81.50 132 LEU A N 1
ATOM 1053 C CA . LEU A 1 132 ? 8.816 3.210 -1.906 1.00 81.50 132 LEU A CA 1
ATOM 1054 C C . LEU A 1 132 ? 9.065 3.302 -0.394 1.00 81.50 132 LEU A C 1
ATOM 1056 O O . LEU A 1 132 ? 8.213 2.865 0.378 1.00 81.50 132 LEU A O 1
ATOM 1060 N N . ARG A 1 133 ? 10.175 3.915 0.042 1.00 81.00 133 ARG A N 1
ATOM 1061 C CA . ARG A 1 133 ? 10.443 4.183 1.468 1.00 81.00 133 ARG A CA 1
ATOM 1062 C C . ARG A 1 133 ? 9.414 5.115 2.105 1.00 81.00 133 ARG A C 1
ATOM 1064 O O . ARG A 1 133 ? 9.112 4.948 3.277 1.00 81.00 133 ARG A O 1
ATOM 1071 N N . LYS A 1 134 ? 8.861 6.069 1.350 1.00 76.69 134 LYS A N 1
ATOM 1072 C CA . LYS A 1 134 ? 7.842 7.010 1.854 1.00 76.69 134 LYS A CA 1
ATOM 1073 C C . LYS A 1 134 ? 6.462 6.368 2.026 1.00 76.69 134 LYS A C 1
ATOM 1075 O O . LYS A 1 134 ? 5.628 6.926 2.727 1.00 76.69 134 LYS A O 1
ATOM 1080 N N . PHE A 1 135 ? 6.216 5.225 1.384 1.00 67.12 135 PHE A N 1
ATOM 1081 C CA . PHE A 1 135 ? 4.933 4.516 1.431 1.00 67.12 135 PHE A CA 1
ATOM 1082 C C . PHE A 1 135 ? 4.858 3.428 2.509 1.00 67.12 135 PHE A C 1
ATOM 1084 O O . PHE A 1 135 ? 3.792 2.851 2.704 1.00 67.12 135 PHE A O 1
ATOM 1091 N N . ILE A 1 136 ? 5.955 3.147 3.219 1.00 60.38 136 ILE A N 1
ATOM 1092 C CA . ILE A 1 136 ? 5.922 2.337 4.439 1.00 60.38 136 ILE A CA 1
ATOM 1093 C C . ILE A 1 136 ? 5.697 3.316 5.600 1.00 60.38 136 ILE A C 1
ATOM 1095 O O . ILE A 1 136 ? 6.626 4.063 5.917 1.00 60.38 136 ILE A O 1
ATOM 1099 N N . PRO A 1 137 ? 4.499 3.384 6.213 1.00 51.78 137 PRO A N 1
ATOM 1100 C CA . PRO A 1 137 ? 4.356 4.145 7.446 1.00 51.78 137 PRO A CA 1
ATOM 1101 C C . PRO A 1 137 ? 5.299 3.546 8.503 1.00 51.78 137 PRO A C 1
ATOM 1103 O O . PRO A 1 137 ? 5.493 2.324 8.514 1.00 51.78 137 PRO A O 1
ATOM 1106 N N . PRO A 1 138 ? 5.915 4.360 9.380 1.00 44.78 138 PRO A N 1
ATOM 1107 C CA . PRO A 1 138 ? 6.529 3.808 10.576 1.00 44.78 138 PRO A CA 1
ATOM 1108 C C . PRO A 1 138 ? 5.446 3.011 11.310 1.00 44.78 138 PRO A C 1
ATOM 1110 O O . PRO A 1 138 ? 4.319 3.487 11.433 1.00 44.78 138 PRO A O 1
ATOM 1113 N N . ASN A 1 139 ? 5.765 1.788 11.740 1.00 46.16 139 ASN A N 1
ATOM 1114 C CA . ASN A 1 139 ? 4.946 1.082 12.719 1.00 46.16 139 ASN A CA 1
ATOM 1115 C C . ASN A 1 139 ? 4.826 2.006 13.937 1.00 46.16 139 ASN A C 1
ATOM 1117 O O . ASN A 1 139 ? 5.759 2.091 14.735 1.00 46.16 139 ASN A O 1
ATOM 1121 N N . GLU A 1 140 ? 3.727 2.746 14.044 1.00 37.28 140 GLU A N 1
ATOM 1122 C CA . GLU A 1 140 ? 3.340 3.383 15.294 1.00 37.28 140 GLU A CA 1
ATOM 1123 C C . GLU A 1 140 ? 2.824 2.249 16.181 1.00 37.28 140 GLU A C 1
ATOM 1125 O O . GLU A 1 140 ? 1.715 1.748 15.995 1.00 37.28 140 GLU A O 1
ATOM 1130 N N . GLY A 1 141 ? 3.734 1.746 17.020 1.00 36.97 141 GLY A N 1
ATOM 1131 C CA . GLY A 1 141 ? 3.428 0.843 18.126 1.00 36.97 141 GLY A CA 1
ATOM 1132 C C . GLY A 1 141 ? 2.891 1.585 19.338 1.00 36.97 141 GLY A C 1
ATOM 1133 O O . GLY A 1 141 ? 3.041 2.827 19.395 1.00 36.97 141 GLY A O 1
#

Radius of gyration: 28.64 Å; chains: 1; bounding box: 60×17×82 Å

Secondary structure (DSSP, 8-state):
-HHHHHHHHHHHHHHHHHHHHHHHHHHHHHHHHHTSS--HHHHHHHHHHHHHHHHHHHHHHHHHHHHHHHHHHHHHHHHHHHHHHHHHHHHHHHHHHHHHHHHTT----HHHHHHHHHHHHHHHHHHHHHHHHHTS-----

pLDDT: mean 90.99, std 10.63, range [36.97, 98.12]